Protein AF-T1C7N4-F1 (afdb_monomer)

Sequence (75 aa):
MNGGADSKATYKLGLEFRPIESLLFRGNFATAFRAPDLGYAFIGPSGFYSRTTDYYRCAVLQPNVPLDQCDYINV

InterPro domains:
  IPR000531 TonB-dependent receptor-like, beta-barrel [PF00593] (6-45)
  IPR036942 TonB-dependent receptor-like, beta-barrel domain superfamily [G3DSA:2.40.170.20] (2-69)

Foldseek 3Di:
DDDDPPDDDKDKDKDWDDPDPVDIDIDIDTDDDDDDDPCRVPCDPPPPLQFDQDQPCCCPVPVPDPSVPGPRGGD

Radius of gyration: 29.12 Å; Cα contacts (8 Å, |Δi|>4): 64; chains: 1; bounding box: 50×25×78 Å

Secondary structure (DSSP, 8-state):
----S------EEEEEEEEETTEEEEEEEE----PPPHHHHH--S----S----HHHHHHH-TTS-TTS-TTTT-

Organism: NCBI:txid410659

pLDDT: mean 73.67, std 12.3, range [37.12, 91.75]

Mean predicted aligned error: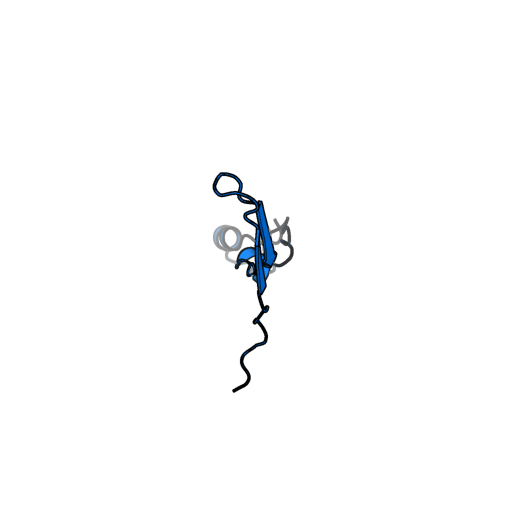 16.1 Å

Structure (mmCIF, N/CA/C/O backbone):
data_AF-T1C7N4-F1
#
_entry.id   AF-T1C7N4-F1
#
loop_
_atom_site.group_PDB
_atom_site.id
_atom_site.type_symbol
_atom_site.label_atom_id
_atom_site.label_alt_id
_atom_site.label_comp_id
_atom_site.label_asym_id
_atom_site.label_entity_id
_atom_site.label_seq_id
_atom_site.pdbx_PDB_ins_code
_atom_site.Cartn_x
_atom_site.Cartn_y
_atom_site.Cartn_z
_atom_site.occupancy
_atom_site.B_iso_or_equiv
_atom_site.auth_seq_id
_atom_site.auth_comp_id
_atom_site.auth_asym_id
_atom_site.auth_atom_id
_atom_site.pdbx_PDB_model_num
ATOM 1 N N . MET A 1 1 ? 23.702 -14.738 5.846 1.00 37.12 1 MET A N 1
ATOM 2 C CA . MET A 1 1 ? 22.764 -14.454 4.739 1.00 37.12 1 MET A CA 1
ATOM 3 C C . MET A 1 1 ? 21.784 -13.401 5.234 1.00 37.12 1 MET A C 1
ATOM 5 O O . ME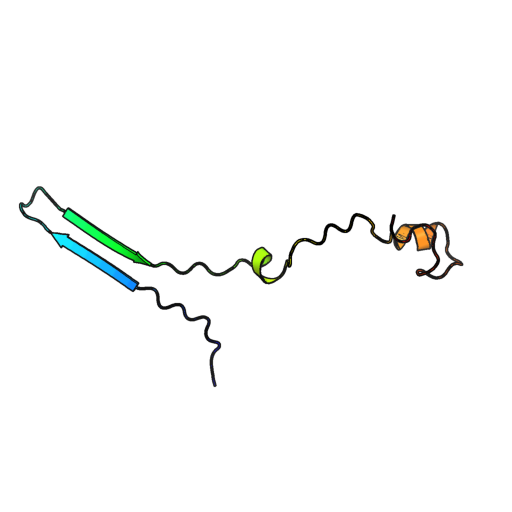T A 1 1 ? 20.967 -13.716 6.085 1.00 37.12 1 MET A O 1
ATOM 9 N N . ASN A 1 2 ? 21.943 -12.144 4.811 1.00 38.84 2 ASN A N 1
ATOM 10 C CA . ASN A 1 2 ? 21.041 -11.049 5.180 1.00 38.84 2 ASN A CA 1
ATOM 11 C C . ASN A 1 2 ? 19.857 -11.055 4.204 1.00 38.84 2 ASN A C 1
ATOM 13 O O . ASN A 1 2 ? 20.035 -10.730 3.033 1.00 38.84 2 ASN A O 1
ATOM 17 N N . GLY A 1 3 ? 18.688 -11.500 4.671 1.00 49.91 3 GLY A N 1
ATOM 18 C CA . GLY A 1 3 ? 17.435 -11.422 3.922 1.00 49.91 3 GLY A CA 1
ATOM 19 C C . GLY A 1 3 ? 16.951 -9.976 3.875 1.00 49.91 3 GLY A C 1
ATOM 20 O O . GLY A 1 3 ? 16.929 -9.310 4.908 1.00 49.91 3 GLY A O 1
ATOM 21 N N . GLY A 1 4 ? 16.621 -9.493 2.677 1.00 48.41 4 GLY A N 1
ATOM 22 C CA . GLY A 1 4 ? 16.121 -8.141 2.441 1.00 48.41 4 GLY A CA 1
ATOM 23 C C . GLY A 1 4 ? 14.978 -7.784 3.388 1.00 48.41 4 GLY A C 1
ATOM 24 O O . GLY A 1 4 ? 14.104 -8.602 3.677 1.00 48.41 4 GLY A O 1
ATOM 25 N N . ALA A 1 5 ? 15.028 -6.565 3.913 1.00 50.22 5 ALA A N 1
ATOM 26 C CA . ALA A 1 5 ? 14.067 -6.020 4.856 1.00 50.22 5 ALA A CA 1
ATOM 27 C C . ALA A 1 5 ? 12.737 -5.663 4.163 1.00 50.22 5 ALA A C 1
ATOM 29 O O . ALA A 1 5 ? 12.348 -4.503 4.120 1.00 50.22 5 ALA A O 1
ATOM 30 N N . ASP A 1 6 ? 12.028 -6.672 3.656 1.00 54.66 6 ASP A N 1
ATOM 31 C CA . ASP A 1 6 ? 10.625 -6.584 3.223 1.00 54.66 6 ASP A CA 1
ATOM 32 C C . ASP A 1 6 ? 9.685 -7.202 4.275 1.00 54.66 6 ASP A C 1
ATOM 34 O O . ASP A 1 6 ? 8.612 -7.725 3.981 1.00 54.66 6 ASP A O 1
ATOM 38 N N . SER A 1 7 ? 10.090 -7.188 5.545 1.00 57.34 7 SER A N 1
ATOM 39 C CA . SER A 1 7 ? 9.292 -7.701 6.655 1.00 57.34 7 SER A CA 1
ATOM 40 C C . SER A 1 7 ? 8.592 -6.553 7.389 1.00 57.34 7 SER A C 1
ATOM 42 O O . SER A 1 7 ? 9.098 -5.992 8.359 1.00 57.34 7 SER A O 1
ATOM 44 N N . LYS A 1 8 ? 7.372 -6.196 6.961 1.00 63.25 8 LYS A N 1
ATOM 45 C CA . LYS A 1 8 ? 6.511 -5.309 7.761 1.00 63.25 8 LYS A CA 1
ATOM 46 C C . LYS A 1 8 ? 5.803 -6.127 8.839 1.00 63.25 8 LYS A C 1
ATOM 48 O O . LYS A 1 8 ? 4.860 -6.868 8.555 1.00 63.25 8 LYS A O 1
ATOM 53 N N . ALA A 1 9 ? 6.245 -5.977 10.087 1.00 68.31 9 ALA A N 1
ATOM 54 C CA . ALA A 1 9 ? 5.585 -6.594 11.232 1.00 68.31 9 ALA A CA 1
ATOM 55 C C . ALA A 1 9 ? 4.117 -6.140 11.287 1.00 68.31 9 ALA A C 1
ATOM 57 O O . ALA A 1 9 ? 3.810 -4.951 11.397 1.00 68.31 9 ALA A O 1
ATOM 58 N N . THR A 1 10 ? 3.212 -7.104 11.153 1.00 74.31 10 THR A N 1
ATOM 59 C CA . THR A 1 10 ? 1.769 -6.887 11.158 1.00 74.31 10 THR A CA 1
ATOM 60 C C . THR A 1 10 ? 1.233 -7.403 12.487 1.00 74.31 10 THR A C 1
ATOM 62 O O . THR A 1 10 ? 1.415 -8.574 12.806 1.00 74.31 10 THR A O 1
ATOM 65 N N . TYR A 1 11 ? 0.616 -6.532 13.284 1.00 74.06 11 TYR A N 1
ATOM 66 C CA . TYR A 1 11 ? 0.087 -6.874 14.607 1.00 74.06 11 TYR A CA 1
ATOM 67 C C . TYR A 1 11 ? -1.434 -6.731 14.659 1.00 74.06 11 TYR A C 1
ATOM 69 O O . TYR A 1 11 ? -2.021 -5.862 14.003 1.00 74.06 11 TYR A O 1
ATOM 77 N N . LYS A 1 12 ? -2.058 -7.600 15.459 1.00 80.38 12 LYS A N 1
ATOM 78 C CA . LYS A 1 12 ? -3.496 -7.632 15.716 1.00 80.38 12 LYS A CA 1
ATOM 79 C C . LYS A 1 12 ? -3.744 -7.770 17.212 1.00 80.38 12 LYS A C 1
ATOM 81 O O . LYS A 1 12 ? -3.215 -8.675 17.848 1.00 80.38 12 LYS A O 1
ATOM 86 N N . LEU A 1 13 ? -4.575 -6.886 17.742 1.00 84.38 13 LEU A N 1
ATOM 87 C CA . LEU A 1 13 ? -5.073 -6.898 19.108 1.00 84.38 13 LEU A CA 1
ATOM 88 C C . LEU A 1 13 ? -6.593 -7.051 19.054 1.00 84.38 13 LEU A C 1
ATOM 90 O O . LEU A 1 13 ? -7.271 -6.357 18.292 1.00 84.38 13 LEU A O 1
ATOM 94 N N . GLY A 1 14 ? -7.119 -7.987 19.834 1.00 86.62 14 GLY A N 1
ATOM 95 C CA . GLY A 1 14 ? -8.550 -8.220 19.980 1.00 86.62 14 GLY A CA 1
ATOM 96 C C . GLY A 1 14 ? -8.930 -8.127 21.448 1.00 86.62 14 GLY A C 1
ATOM 97 O O . GLY A 1 14 ? -8.231 -8.678 22.296 1.00 86.62 14 GLY A O 1
ATOM 98 N N . LEU A 1 15 ? -10.022 -7.430 21.739 1.00 87.06 15 LE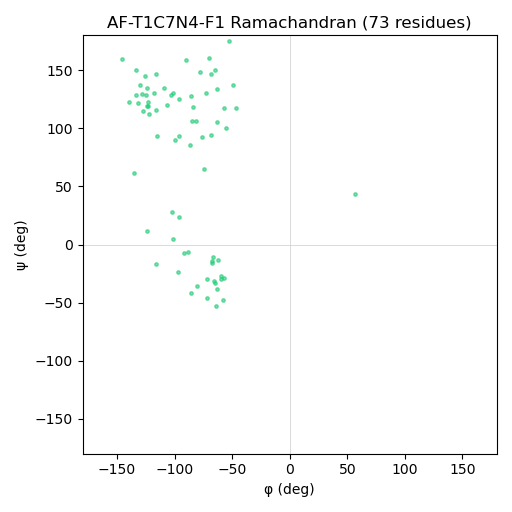U A N 1
ATOM 99 C CA . LEU A 1 15 ? -10.623 -7.373 23.062 1.00 87.06 15 LEU A CA 1
ATOM 100 C C . LEU A 1 15 ? -12.080 -7.798 22.949 1.00 87.06 15 LEU A C 1
ATOM 102 O O . LEU A 1 15 ? -12.833 -7.275 22.125 1.00 87.06 15 LEU A O 1
ATOM 106 N N . GLU A 1 16 ? -12.468 -8.745 23.791 1.00 87.19 16 GLU A N 1
ATOM 107 C CA . GLU A 1 16 ? -13.837 -9.229 23.884 1.00 87.19 16 GLU A CA 1
ATOM 108 C C . GLU A 1 16 ? -14.327 -9.052 25.313 1.00 87.19 16 GLU A C 1
ATOM 110 O O . GLU A 1 16 ? -13.724 -9.556 26.259 1.00 87.19 16 GLU A O 1
ATOM 115 N N . PHE A 1 17 ? -15.426 -8.325 25.463 1.00 86.81 17 PHE A N 1
ATOM 116 C CA . PHE A 1 17 ? -16.059 -8.061 26.742 1.00 86.81 17 PHE A CA 1
ATOM 117 C C . PHE A 1 17 ? -17.513 -8.523 26.686 1.00 86.81 17 PHE A C 1
ATOM 119 O O . PHE A 1 17 ? -18.300 -8.054 25.864 1.00 86.81 17 PHE A O 1
ATOM 126 N N . ARG A 1 18 ? -17.866 -9.473 27.554 1.00 91.75 18 ARG A N 1
ATOM 127 C CA . ARG A 1 18 ? -19.218 -10.031 27.668 1.00 91.75 18 ARG A CA 1
ATOM 128 C C . ARG A 1 18 ? -19.805 -9.682 29.037 1.00 91.75 18 ARG A C 1
ATOM 130 O O . ARG A 1 18 ? -19.544 -10.412 29.988 1.00 91.75 18 ARG A O 1
ATOM 137 N N . PRO A 1 19 ? -20.555 -8.576 29.160 1.00 83.88 19 PRO A N 1
ATOM 138 C CA . PRO A 1 19 ? -21.166 -8.193 30.432 1.00 83.88 19 PRO A CA 1
ATOM 139 C C . PRO A 1 19 ? -22.338 -9.100 30.847 1.00 83.88 19 PRO A C 1
ATOM 141 O O . PRO A 1 19 ? -22.566 -9.275 32.037 1.00 83.88 19 PRO A O 1
ATOM 144 N N . ILE A 1 20 ? -23.062 -9.688 29.889 1.00 90.81 20 ILE A N 1
ATOM 145 C CA . ILE A 1 20 ? -24.135 -10.680 30.086 1.00 90.81 20 ILE A CA 1
ATOM 146 C C . ILE A 1 20 ? -24.098 -11.679 28.922 1.00 90.81 20 ILE A C 1
ATOM 148 O O . ILE A 1 20 ? -23.550 -11.367 27.866 1.00 90.81 20 ILE A O 1
ATOM 152 N N . GLU A 1 21 ? -24.683 -12.867 29.075 1.00 84.94 21 GLU A N 1
ATOM 153 C CA . GLU A 1 21 ? -24.600 -13.931 28.055 1.00 84.94 21 GLU A CA 1
ATOM 154 C C . GLU A 1 21 ? -25.180 -13.527 26.688 1.00 84.94 21 GLU A C 1
ATOM 156 O O . GLU A 1 21 ? -24.727 -14.015 25.654 1.00 84.94 21 GLU A O 1
ATOM 161 N N . SER A 1 22 ? -26.136 -12.596 26.672 1.00 88.69 22 SER A N 1
ATOM 162 C CA . SER A 1 22 ? -26.803 -12.106 25.464 1.00 88.69 22 SER A CA 1
ATOM 163 C C . SER A 1 22 ? -26.112 -10.919 24.784 1.00 88.69 22 SER A C 1
ATOM 165 O O . SER A 1 22 ? -26.557 -10.501 23.716 1.00 88.69 22 SER A O 1
ATOM 167 N N . LEU A 1 23 ? -25.060 -10.342 25.380 1.00 82.38 23 LEU A N 1
ATOM 168 C CA . LEU A 1 23 ? -24.411 -9.138 24.860 1.00 82.38 23 LEU A CA 1
ATOM 169 C C . LEU A 1 23 ? -22.892 -9.312 24.812 1.00 82.38 23 LEU A C 1
ATOM 171 O O . LEU A 1 23 ? -22.239 -9.535 25.829 1.00 82.38 23 LEU A O 1
ATOM 175 N N . LEU A 1 24 ? -22.324 -9.167 23.616 1.00 86.19 24 LEU A N 1
ATOM 176 C CA . LEU A 1 24 ? -20.891 -9.285 23.365 1.00 86.19 24 LEU A CA 1
ATOM 177 C C . LEU A 1 24 ? -20.375 -8.005 22.711 1.00 86.19 24 LEU A C 1
ATOM 179 O O . LEU A 1 24 ? -20.780 -7.648 21.606 1.00 86.19 24 LEU A O 1
ATOM 183 N N . PHE A 1 25 ? -19.438 -7.346 23.384 1.00 86.31 25 PHE A N 1
ATOM 184 C CA . PHE A 1 25 ? -18.659 -6.246 22.835 1.00 86.31 25 PHE A CA 1
ATOM 185 C C . PHE A 1 25 ? -17.326 -6.778 22.324 1.00 86.31 25 PHE A C 1
ATOM 187 O O . PHE A 1 25 ? -16.579 -7.418 23.062 1.00 86.31 25 PHE A O 1
ATOM 194 N N . ARG A 1 26 ? -17.016 -6.504 21.056 1.00 90.75 26 ARG A N 1
ATOM 195 C CA . ARG A 1 26 ? -15.771 -6.930 20.415 1.00 90.75 26 ARG A CA 1
ATOM 196 C C . ARG A 1 26 ? -15.080 -5.733 19.774 1.00 90.75 26 ARG A C 1
ATOM 198 O O . ARG A 1 26 ? -15.587 -5.164 18.811 1.00 90.75 26 ARG A O 1
ATOM 205 N N . GLY A 1 27 ? -13.904 -5.392 20.287 1.00 89.00 27 GLY A N 1
ATOM 206 C CA . GLY A 1 27 ? -12.981 -4.440 19.680 1.00 89.00 27 GLY A CA 1
ATOM 207 C C . GLY A 1 27 ? -11.854 -5.186 18.972 1.00 89.00 27 GLY A C 1
ATOM 208 O O . GLY A 1 27 ? -11.245 -6.079 19.553 1.00 89.00 27 GLY A O 1
ATOM 209 N N . ASN A 1 28 ? -11.563 -4.836 17.721 1.00 87.06 28 ASN A N 1
ATOM 210 C CA . ASN A 1 28 ? -10.403 -5.365 17.003 1.00 87.06 28 ASN A CA 1
ATOM 211 C C . ASN A 1 28 ? -9.587 -4.216 16.432 1.00 87.06 28 ASN A C 1
ATOM 213 O O . ASN A 1 28 ? -10.124 -3.372 15.718 1.00 87.06 28 ASN A O 1
ATOM 217 N N . PHE A 1 29 ? -8.286 -4.234 16.692 1.00 84.06 29 PHE A N 1
ATOM 218 C CA . PHE A 1 29 ? -7.326 -3.338 16.073 1.00 84.06 29 PHE A CA 1
ATOM 219 C C . PHE A 1 29 ? -6.270 -4.176 15.362 1.00 84.06 29 PHE A C 1
ATOM 221 O O . PHE A 1 29 ? -5.512 -4.907 15.998 1.00 84.06 29 PHE A O 1
ATOM 228 N N . ALA A 1 30 ? -6.250 -4.117 14.035 1.00 81.62 30 ALA A N 1
ATOM 229 C CA . ALA A 1 30 ? -5.321 -4.879 13.217 1.00 81.62 30 ALA A CA 1
ATOM 230 C C . ALA A 1 30 ? -4.649 -3.957 12.210 1.00 81.62 30 ALA A C 1
ATOM 232 O O . ALA A 1 30 ? -5.300 -3.133 11.569 1.00 81.62 30 ALA A O 1
ATOM 233 N N . THR A 1 31 ? -3.347 -4.135 12.050 1.00 80.75 31 THR A N 1
ATOM 234 C CA . THR A 1 31 ? -2.633 -3.618 10.886 1.00 80.75 31 THR A CA 1
ATOM 235 C C . THR A 1 31 ? -2.642 -4.686 9.794 1.00 80.75 31 THR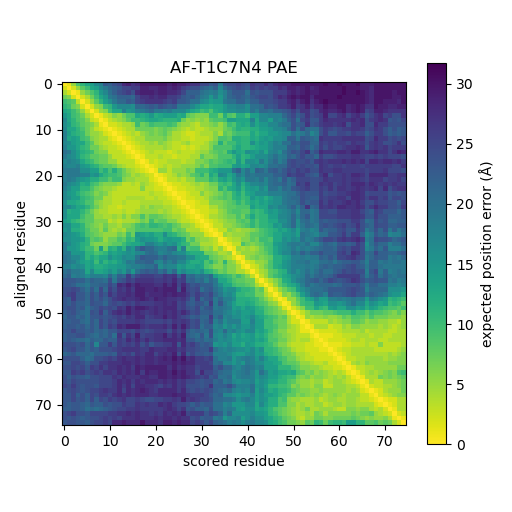 A C 1
ATOM 237 O O . THR A 1 31 ? -2.851 -5.864 10.080 1.00 80.75 31 THR A O 1
ATOM 240 N N . ALA A 1 32 ? -2.447 -4.289 8.539 1.00 75.62 32 ALA A N 1
ATOM 241 C CA . ALA A 1 32 ? -2.261 -5.207 7.420 1.00 75.62 32 ALA A CA 1
ATOM 242 C C . AL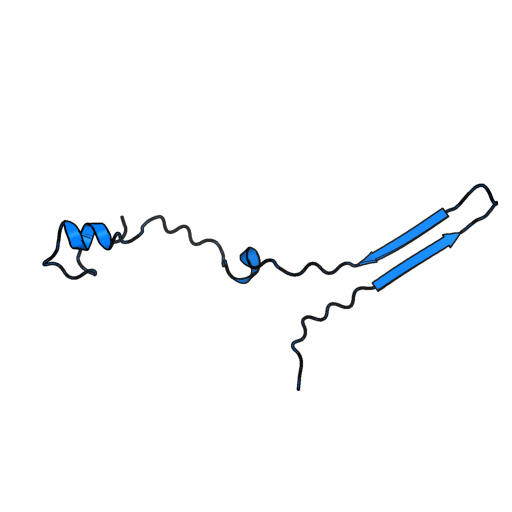A A 1 32 ? -1.069 -4.750 6.574 1.00 75.62 32 ALA A C 1
ATOM 244 O O . ALA A 1 32 ? -0.765 -3.552 6.507 1.00 75.62 32 ALA A O 1
ATOM 245 N N . PHE A 1 33 ? -0.391 -5.700 5.934 1.00 78.69 33 PHE A N 1
ATOM 246 C CA . PHE A 1 33 ? 0.597 -5.420 4.900 1.00 78.69 33 PHE A CA 1
ATOM 247 C C . PHE A 1 33 ? -0.015 -5.710 3.532 1.00 78.69 33 PHE A C 1
ATOM 249 O O . PHE A 1 33 ? -0.568 -6.785 3.309 1.00 78.69 33 PHE A O 1
ATOM 256 N N . ARG A 1 34 ? 0.088 -4.741 2.621 1.00 73.44 34 ARG A N 1
ATOM 257 C CA . ARG A 1 34 ? -0.215 -4.920 1.203 1.00 73.44 34 ARG A CA 1
ATOM 258 C C . ARG A 1 34 ? 1.082 -4.701 0.439 1.00 73.44 34 ARG A C 1
ATOM 260 O O . ARG A 1 34 ? 1.628 -3.602 0.485 1.00 73.44 34 ARG A O 1
ATOM 267 N N . ALA A 1 35 ? 1.563 -5.746 -0.224 1.00 76.62 35 ALA A N 1
ATOM 268 C CA . ALA A 1 35 ? 2.720 -5.638 -1.099 1.00 76.62 35 ALA A CA 1
ATOM 269 C C . ALA A 1 35 ? 2.367 -4.800 -2.346 1.00 76.62 35 ALA A C 1
ATOM 271 O O . ALA A 1 35 ? 1.214 -4.850 -2.796 1.00 76.62 35 ALA A O 1
ATOM 272 N N . PRO A 1 36 ? 3.326 -4.035 -2.897 1.00 70.19 36 PRO A N 1
ATOM 273 C CA . PRO A 1 36 ? 3.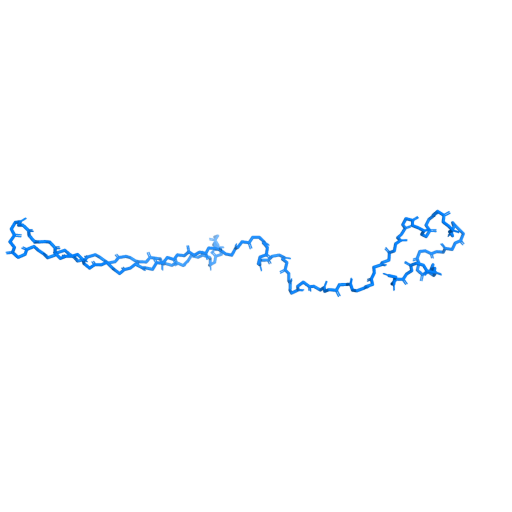146 -3.364 -4.177 1.00 70.19 36 PRO A CA 1
ATOM 274 C C . PRO A 1 36 ? 2.951 -4.406 -5.282 1.00 70.19 36 PRO A C 1
ATOM 276 O O . PRO A 1 36 ? 3.666 -5.408 -5.342 1.00 70.19 36 PRO A O 1
ATOM 279 N N . ASP A 1 37 ? 1.958 -4.186 -6.140 1.00 73.31 37 ASP A N 1
ATOM 280 C CA . ASP A 1 37 ? 1.790 -4.999 -7.341 1.00 73.31 37 ASP A CA 1
ATOM 281 C C . ASP A 1 37 ? 2.912 -4.717 -8.357 1.00 73.31 37 ASP A C 1
ATOM 283 O O . ASP A 1 37 ? 3.602 -3.696 -8.299 1.00 73.31 37 ASP A O 1
ATOM 287 N N . LEU A 1 38 ? 3.120 -5.655 -9.291 1.00 67.56 38 LEU A N 1
ATOM 288 C CA . LEU A 1 38 ? 4.163 -5.551 -10.321 1.00 67.56 38 LEU A CA 1
ATOM 289 C C . LEU A 1 38 ? 4.017 -4.278 -11.169 1.00 67.56 38 LEU A C 1
ATOM 291 O O . LEU A 1 38 ? 5.016 -3.746 -11.644 1.00 67.56 38 LEU A O 1
ATOM 295 N N . GLY A 1 39 ? 2.792 -3.774 -11.335 1.00 67.75 39 GLY A N 1
ATOM 296 C CA . GLY A 1 39 ? 2.537 -2.521 -12.035 1.00 67.75 39 GLY A CA 1
ATOM 297 C C . GLY A 1 39 ? 3.168 -1.344 -11.301 1.00 67.75 39 GLY A C 1
ATOM 298 O O . GLY A 1 39 ? 3.979 -0.630 -11.873 1.00 67.75 39 GLY A O 1
ATOM 299 N N . TYR A 1 40 ? 2.880 -1.191 -10.012 1.00 63.06 40 TYR A N 1
ATOM 300 C CA . TYR A 1 40 ? 3.443 -0.123 -9.187 1.00 63.06 40 TYR A CA 1
ATOM 301 C C . TYR A 1 40 ? 4.963 -0.245 -8.983 1.00 63.06 40 TYR A C 1
ATOM 303 O O . TYR A 1 40 ? 5.651 0.762 -8.837 1.00 63.06 40 TYR A O 1
ATOM 311 N N . ALA A 1 41 ? 5.497 -1.471 -8.960 1.00 64.31 41 ALA A N 1
ATOM 312 C CA . ALA A 1 41 ? 6.925 -1.712 -8.747 1.00 64.31 41 ALA A CA 1
ATOM 313 C C . ALA A 1 41 ? 7.786 -1.529 -10.012 1.00 64.31 41 ALA A C 1
ATOM 315 O O . ALA A 1 41 ? 8.923 -1.071 -9.903 1.00 64.31 41 ALA A O 1
ATOM 316 N N . PHE A 1 42 ? 7.278 -1.896 -11.196 1.00 61.59 42 PHE A N 1
ATOM 317 C CA . PHE A 1 42 ? 8.074 -1.950 -12.435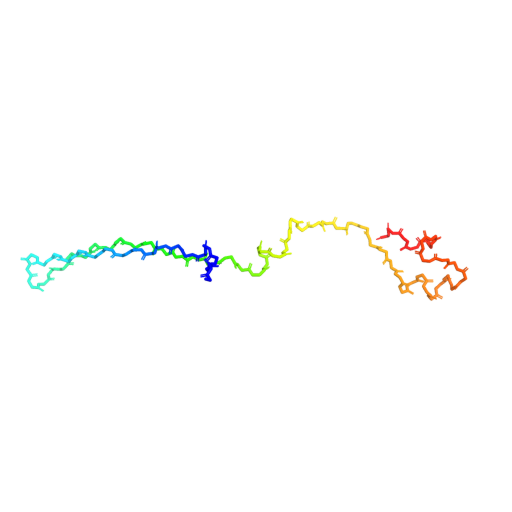 1.00 61.59 42 PHE A CA 1
ATOM 318 C C . PHE A 1 42 ? 7.621 -0.978 -13.522 1.00 61.59 42 PHE A C 1
ATOM 320 O O . PHE A 1 42 ? 8.387 -0.697 -14.445 1.00 61.59 42 PHE A O 1
ATOM 327 N N . ILE A 1 43 ? 6.409 -0.439 -13.426 1.00 62.94 43 ILE A N 1
ATOM 328 C CA . ILE A 1 43 ? 5.940 0.622 -14.309 1.00 62.94 43 ILE A CA 1
ATOM 329 C C . ILE A 1 43 ? 6.204 1.916 -13.544 1.00 62.94 43 ILE A C 1
ATOM 331 O O . ILE A 1 43 ? 5.415 2.338 -12.702 1.00 62.94 43 ILE A O 1
ATOM 335 N N . GLY A 1 44 ? 7.364 2.532 -13.799 1.00 62.56 44 GLY A N 1
ATOM 336 C CA . GLY A 1 44 ? 7.616 3.920 -13.395 1.00 62.56 44 GLY A CA 1
ATOM 337 C C . GLY A 1 44 ? 6.500 4.852 -13.901 1.00 62.56 44 GLY A C 1
ATOM 338 O O . GLY A 1 44 ? 5.618 4.391 -14.628 1.00 62.56 44 GLY A O 1
ATOM 339 N N . PRO A 1 45 ? 6.503 6.157 -13.554 1.00 61.16 45 PRO A N 1
ATOM 340 C CA . PRO A 1 45 ? 5.486 7.088 -14.050 1.00 61.16 45 PRO A CA 1
ATOM 341 C C . PRO A 1 45 ? 5.341 6.874 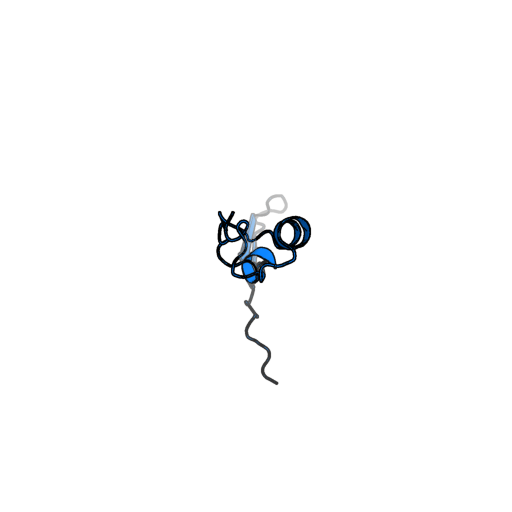-15.550 1.00 61.16 45 PRO A C 1
ATOM 343 O O . PRO A 1 45 ? 6.335 6.977 -16.267 1.00 61.16 45 PRO A O 1
ATOM 346 N N . SER A 1 46 ? 4.150 6.449 -15.983 1.00 59.88 46 SER A N 1
ATOM 347 C CA . SER A 1 46 ? 3.910 6.017 -17.354 1.00 59.88 46 SER A CA 1
ATOM 348 C C . SER A 1 46 ? 4.325 7.158 -18.270 1.00 59.88 46 SER A C 1
ATOM 350 O O . SER A 1 46 ? 3.614 8.160 -18.378 1.00 59.88 46 SER A O 1
ATOM 352 N N . GLY A 1 47 ? 5.518 7.043 -18.854 1.00 56.16 47 GLY A N 1
ATOM 353 C CA . GLY A 1 47 ? 6.029 7.999 -19.812 1.00 56.16 47 GLY A CA 1
ATOM 354 C C . GLY A 1 47 ? 5.079 7.944 -20.986 1.00 56.16 47 GLY A C 1
ATOM 355 O O . GLY A 1 47 ? 5.034 6.951 -21.707 1.00 56.16 47 GLY A O 1
ATOM 356 N N . PHE A 1 48 ? 4.239 8.962 -21.119 1.00 56.59 48 PHE A N 1
ATOM 357 C CA . PHE A 1 48 ? 3.380 9.095 -22.277 1.00 56.59 48 PHE A CA 1
ATOM 358 C C . PHE A 1 48 ? 4.306 9.402 -23.456 1.00 56.59 48 PHE A C 1
ATOM 360 O O . PHE A 1 48 ? 4.717 10.544 -23.655 1.00 56.59 48 PHE A O 1
ATOM 367 N N . TYR A 1 49 ? 4.712 8.374 -24.196 1.00 57.72 49 TYR A N 1
ATOM 368 C CA . TYR A 1 49 ? 5.444 8.558 -25.440 1.00 57.72 49 TYR A CA 1
ATOM 369 C C . TYR A 1 49 ? 4.421 8.995 -26.488 1.00 57.72 49 TYR A C 1
ATOM 371 O O . TYR A 1 49 ? 3.753 8.171 -27.102 1.00 57.72 49 TYR A O 1
ATOM 379 N N . SER A 1 50 ? 4.247 10.311 -26.649 1.00 62.47 50 SER A N 1
ATOM 380 C CA . SER A 1 50 ? 3.381 10.881 -27.696 1.00 62.47 50 SER A CA 1
ATOM 381 C C . SER A 1 50 ? 3.910 10.628 -29.106 1.00 62.47 50 SER A C 1
ATOM 383 O O . SER A 1 50 ? 3.221 10.915 -30.079 1.00 62.47 50 SER A O 1
ATOM 385 N N . ARG A 1 51 ? 5.147 10.142 -29.193 1.00 65.31 51 ARG A N 1
ATOM 386 C CA . ARG A 1 51 ? 5.901 9.897 -30.406 1.00 65.31 51 ARG A CA 1
ATOM 387 C C . ARG A 1 51 ? 6.639 8.581 -30.235 1.00 65.31 51 ARG A C 1
ATOM 389 O O . ARG A 1 51 ? 7.390 8.425 -29.269 1.00 65.31 51 ARG A O 1
ATOM 396 N N . THR A 1 52 ? 6.398 7.644 -31.140 1.00 70.38 52 THR A N 1
ATOM 397 C CA . THR A 1 52 ? 7.062 6.338 -31.165 1.00 70.38 52 THR A CA 1
ATOM 398 C C . THR A 1 52 ? 7.682 6.126 -32.541 1.00 70.38 52 THR A C 1
ATOM 400 O O . THR A 1 52 ? 7.160 6.592 -33.550 1.00 70.38 52 THR A O 1
ATOM 403 N N . THR A 1 53 ? 8.833 5.464 -32.606 1.00 75.75 53 THR A N 1
ATOM 404 C CA . THR A 1 53 ? 9.482 5.176 -33.890 1.00 75.75 53 THR A CA 1
ATOM 405 C C . THR A 1 53 ? 8.883 3.906 -34.482 1.00 75.75 53 THR A C 1
ATOM 407 O O . THR A 1 53 ? 8.990 2.830 -33.890 1.00 75.75 53 THR A O 1
ATOM 410 N N . ASP A 1 54 ? 8.256 4.012 -35.655 1.00 78.81 54 ASP A N 1
ATOM 411 C CA . ASP A 1 54 ? 7.692 2.859 -36.363 1.00 78.81 54 ASP A CA 1
ATOM 412 C C . ASP A 1 54 ? 8.765 2.196 -37.238 1.00 78.81 54 ASP A C 1
ATOM 414 O O . ASP A 1 54 ? 8.907 2.468 -38.434 1.00 78.81 54 ASP A O 1
ATOM 418 N N . TYR A 1 55 ? 9.536 1.296 -36.621 1.00 80.12 55 TYR A N 1
ATOM 419 C CA . TYR A 1 55 ? 10.590 0.542 -37.305 1.00 80.12 55 TYR A CA 1
ATOM 420 C C . TYR A 1 55 ? 10.060 -0.309 -38.466 1.00 80.12 55 TYR A C 1
ATOM 422 O O . TYR A 1 55 ? 10.781 -0.538 -39.438 1.00 80.12 55 TYR A O 1
ATOM 430 N N . TYR A 1 56 ? 8.809 -0.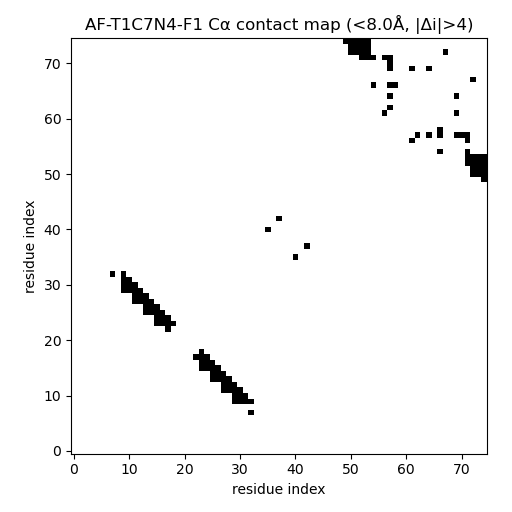773 -38.387 1.00 82.50 56 TYR A N 1
ATOM 431 C CA . TYR A 1 56 ? 8.220 -1.613 -39.425 1.00 82.50 56 TYR A CA 1
ATOM 432 C C . TYR A 1 56 ? 7.917 -0.797 -40.685 1.00 82.50 56 TYR A C 1
ATOM 434 O O . TYR A 1 56 ? 8.297 -1.197 -41.786 1.00 82.50 56 TYR A O 1
ATOM 442 N N . ARG A 1 57 ? 7.305 0.385 -40.539 1.00 80.75 57 ARG A N 1
ATOM 443 C CA . ARG A 1 57 ? 7.071 1.293 -41.674 1.00 80.75 57 ARG A CA 1
ATOM 444 C C . ARG A 1 57 ? 8.371 1.786 -42.297 1.00 80.75 57 ARG A C 1
ATOM 446 O O . ARG A 1 57 ? 8.446 1.831 -43.523 1.00 80.75 57 ARG A O 1
ATOM 453 N N . CYS A 1 58 ? 9.397 2.067 -41.491 1.00 83.88 58 CYS A N 1
ATOM 454 C CA . CYS A 1 58 ? 10.730 2.391 -42.006 1.00 83.88 58 CYS A CA 1
ATOM 455 C C . CYS A 1 58 ? 11.301 1.269 -42.878 1.00 83.88 58 CYS A C 1
ATOM 457 O O . CYS A 1 58 ? 11.736 1.526 -43.998 1.00 83.88 58 CYS A O 1
ATOM 459 N N . ALA A 1 59 ? 11.230 0.019 -42.412 1.00 80.81 59 ALA A N 1
ATOM 460 C CA . ALA A 1 59 ? 11.749 -1.125 -43.157 1.00 80.81 59 ALA A CA 1
ATOM 461 C C . ALA A 1 59 ? 11.006 -1.379 -44.485 1.00 80.81 59 ALA A C 1
ATOM 463 O O . ALA A 1 59 ? 11.621 -1.828 -45.451 1.00 80.81 59 ALA A O 1
ATOM 464 N N . VAL A 1 60 ? 9.699 -1.095 -44.549 1.00 84.38 60 VAL A N 1
ATOM 465 C CA . VAL A 1 60 ? 8.871 -1.353 -45.743 1.00 84.38 60 VAL A CA 1
ATOM 466 C C . VAL A 1 60 ? 8.922 -0.206 -46.757 1.00 84.38 60 VAL A C 1
ATOM 468 O O . VAL A 1 60 ? 8.976 -0.460 -47.959 1.00 84.38 60 VAL A O 1
ATOM 471 N N . LEU A 1 61 ? 8.886 1.049 -46.302 1.00 82.94 61 LEU A N 1
ATOM 472 C CA . LEU A 1 61 ? 8.757 2.221 -47.178 1.00 82.94 61 LEU A CA 1
ATOM 473 C C . LEU A 1 61 ? 10.106 2.879 -47.501 1.00 82.94 61 LEU A C 1
ATOM 475 O O . LEU A 1 61 ? 10.225 3.535 -48.534 1.00 82.94 61 LEU A O 1
ATOM 479 N N . GLN A 1 62 ? 11.124 2.693 -46.653 1.00 79.25 62 GLN A N 1
ATOM 480 C CA . GLN A 1 62 ? 12.452 3.303 -46.799 1.00 79.25 62 GLN A CA 1
ATOM 481 C C . GLN A 1 62 ? 13.591 2.291 -46.536 1.00 79.25 62 GLN A C 1
ATOM 483 O O . GLN A 1 62 ? 14.420 2.501 -45.653 1.00 79.25 62 GLN A O 1
ATOM 488 N N . PRO A 1 63 ? 13.701 1.205 -47.329 1.00 77.06 63 PRO A N 1
ATOM 489 C CA . PRO A 1 63 ? 14.646 0.107 -47.073 1.00 77.06 63 PRO A CA 1
ATOM 490 C C . PRO A 1 63 ? 16.134 0.478 -47.220 1.00 77.06 63 PRO A C 1
ATOM 492 O O . PRO A 1 63 ? 16.996 -0.270 -46.771 1.00 77.06 63 PRO A O 1
ATOM 495 N N . ASN A 1 64 ? 16.448 1.611 -47.858 1.00 79.81 64 ASN A N 1
ATOM 496 C CA . ASN A 1 64 ? 17.824 2.073 -48.094 1.00 79.81 64 ASN A CA 1
ATOM 497 C C . ASN A 1 64 ? 18.274 3.178 -47.124 1.00 79.81 64 ASN A C 1
ATOM 499 O O . ASN A 1 64 ? 19.354 3.738 -47.301 1.00 79.81 64 ASN A O 1
ATOM 503 N N . VAL A 1 65 ? 17.447 3.525 -46.135 1.00 79.75 65 VAL A N 1
ATOM 504 C CA . VAL A 1 65 ? 17.747 4.564 -45.144 1.00 79.75 65 VAL A CA 1
ATOM 505 C C . VAL A 1 65 ? 17.989 3.881 -43.795 1.00 79.75 65 VAL A C 1
ATOM 507 O O . VAL A 1 65 ? 17.238 2.971 -43.435 1.00 79.75 65 VAL A O 1
ATOM 510 N N . PRO A 1 66 ? 19.036 4.256 -43.042 1.00 79.31 66 PRO A N 1
ATOM 511 C CA . PRO A 1 66 ? 19.259 3.697 -41.715 1.00 79.31 66 PRO A CA 1
ATOM 512 C C . PRO A 1 66 ? 18.129 4.106 -40.747 1.00 79.31 66 PRO A C 1
ATOM 514 O O . PRO A 1 66 ? 17.493 5.150 -40.898 1.00 79.31 66 PRO A O 1
ATOM 517 N N . LEU A 1 67 ? 17.837 3.246 -39.761 1.00 74.19 67 LEU A N 1
ATOM 518 C CA . LEU A 1 67 ? 16.661 3.358 -38.875 1.00 74.19 67 LEU A CA 1
ATOM 519 C C . LEU A 1 67 ? 16.636 4.632 -38.010 1.00 74.19 67 LEU A C 1
ATOM 521 O O . LEU A 1 67 ? 15.612 4.929 -37.401 1.00 74.19 67 LEU A O 1
ATOM 525 N N . ASP A 1 68 ? 17.750 5.353 -37.933 1.00 76.56 68 ASP A N 1
ATOM 526 C CA . ASP A 1 68 ? 17.945 6.617 -37.220 1.00 76.56 68 ASP A CA 1
ATOM 527 C C . ASP A 1 68 ? 17.698 7.866 -38.091 1.00 76.56 68 ASP A C 1
ATOM 529 O O . ASP A 1 68 ? 17.654 8.973 -37.555 1.00 76.56 68 ASP A O 1
ATOM 533 N N . GLN A 1 69 ? 17.487 7.703 -39.403 1.00 78.81 69 GLN A N 1
ATOM 534 C CA . GLN A 1 69 ? 17.246 8.798 -40.361 1.00 78.81 69 GLN A CA 1
ATOM 535 C C . GLN A 1 69 ? 15.937 8.662 -41.155 1.00 78.81 69 GLN A C 1
ATOM 537 O O . GLN A 1 69 ? 15.720 9.366 -42.136 1.00 78.81 69 GLN A O 1
ATOM 542 N N . CYS A 1 70 ? 15.070 7.743 -40.752 1.00 79.88 70 CYS A N 1
ATOM 543 C CA . CYS A 1 70 ? 13.788 7.488 -41.390 1.00 79.88 70 CYS A CA 1
ATOM 544 C C . CYS A 1 70 ? 12.713 8.533 -41.024 1.00 79.88 70 CYS A C 1
ATOM 546 O O . CYS A 1 70 ? 12.648 9.013 -39.891 1.00 79.88 70 CYS A O 1
ATOM 548 N N . ASP A 1 71 ? 11.797 8.814 -41.954 1.00 80.25 71 ASP A N 1
ATOM 549 C CA . ASP A 1 71 ? 10.714 9.796 -41.764 1.00 80.25 71 ASP A CA 1
ATOM 550 C C . ASP A 1 71 ? 9.666 9.368 -40.715 1.00 80.25 71 ASP A C 1
ATOM 552 O O . ASP A 1 71 ? 8.879 10.188 -40.245 1.00 80.25 71 ASP A O 1
ATOM 556 N N . TYR A 1 72 ? 9.655 8.090 -40.319 1.00 76.31 72 TYR A N 1
ATOM 557 C CA . TYR A 1 72 ? 8.757 7.536 -39.293 1.00 76.31 72 TYR A CA 1
ATOM 558 C C . TYR A 1 72 ? 9.403 7.462 -37.902 1.00 76.31 72 TYR A C 1
ATOM 560 O O . TYR A 1 72 ? 9.007 6.657 -37.053 1.00 76.31 72 TYR A O 1
ATOM 568 N N . ILE A 1 73 ? 10.411 8.299 -37.665 1.00 74.69 73 ILE A N 1
ATOM 569 C CA . ILE A 1 73 ? 11.021 8.501 -36.355 1.00 74.69 73 ILE A CA 1
ATOM 570 C C . ILE A 1 73 ? 10.225 9.553 -35.590 1.00 74.69 73 ILE A C 1
ATOM 572 O O . ILE A 1 73 ? 10.024 10.669 -36.065 1.00 74.69 73 ILE A O 1
ATOM 576 N N . ASN A 1 74 ? 9.828 9.219 -34.362 1.00 69.94 74 ASN A N 1
ATOM 577 C CA . ASN A 1 74 ? 9.053 10.104 -33.491 1.00 69.94 74 ASN A CA 1
ATOM 578 C C . ASN A 1 74 ? 7.720 10.586 -34.111 1.00 69.94 74 ASN A C 1
ATOM 580 O O . ASN A 1 74 ? 7.385 11.778 -33.999 1.00 69.94 74 ASN A O 1
ATOM 584 N N . VAL A 1 75 ? 6.989 9.662 -34.747 1.00 65.31 75 VAL A N 1
ATOM 585 C CA . VAL A 1 75 ? 5.628 9.866 -35.281 1.00 65.31 75 VAL A CA 1
ATOM 586 C C . VAL A 1 75 ? 4.540 9.461 -34.296 1.00 65.31 75 VAL A C 1
ATOM 588 O O . VAL A 1 75 ? 4.840 8.715 -33.334 1.00 65.31 75 VAL A O 1
#

Solvent-accessible surface area (backbone atoms only — not comparable to full-atom values): 5157 Å² total; per-residue (Å²): 135,88,75,79,93,80,76,74,88,64,54,74,50,77,48,78,49,66,92,46,98,92,43,79,47,76,49,75,51,68,59,81,83,81,80,80,50,70,59,74,73,70,49,63,83,79,75,80,68,87,43,48,62,43,65,66,60,29,56,72,78,40,71,90,52,59,89,91,74,37,92,41,54,63,76